Protein AF-M3JAY2-F1 (afdb_monomer_lite)

Secondary structure (DSSP, 8-state):
----GGGHHHHHHHHHHHHHHHHHHHHHHHHHHHHHHSSTTSHHHHHHHHHHHHHHHHHHHHHHHHHHHHHHHTTTPPPHHHHHHHHHHHHHHHHHHHHHHHHHHHHHHT--

Organism: NCBI:txid1073353

Structure (mmCIF, N/CA/C/O backbone):
data_AF-M3JAY2-F1
#
_entry.id   AF-M3JAY2-F1
#
loop_
_atom_site.group_PDB
_atom_site.id
_atom_site.type_symbol
_atom_site.label_atom_id
_atom_site.label_alt_id
_atom_site.label_comp_id
_atom_site.label_asym_id
_atom_site.label_entity_id
_atom_site.label_seq_id
_atom_site.pdbx_PDB_ins_code
_atom_site.Cartn_x
_atom_site.Cartn_y
_atom_site.Cartn_z
_atom_site.occupancy
_atom_site.B_iso_or_equiv
_atom_site.auth_seq_id
_atom_site.auth_comp_id
_atom_site.auth_asym_id
_atom_site.auth_atom_id
_atom_site.pdbx_PDB_model_num
ATOM 1 N N . MET A 1 1 ? 8.608 -5.145 -23.139 1.00 68.69 1 MET A N 1
ATOM 2 C CA . MET A 1 1 ? 8.463 -3.891 -22.366 1.00 68.69 1 MET A CA 1
ATOM 3 C C . MET A 1 1 ? 9.795 -3.165 -22.439 1.00 68.69 1 MET A C 1
ATOM 5 O O . MET A 1 1 ? 10.807 -3.827 -22.251 1.00 68.69 1 MET A O 1
ATOM 9 N N . LYS A 1 2 ? 9.816 -1.876 -22.795 1.00 82.31 2 LYS A N 1
ATOM 10 C CA . LYS A 1 2 ? 11.062 -1.106 -22.930 1.00 82.31 2 LYS A CA 1
ATOM 11 C C . LYS A 1 2 ? 11.444 -0.523 -21.567 1.00 82.31 2 LYS A C 1
ATOM 13 O O . LYS A 1 2 ? 10.605 0.113 -20.937 1.00 82.31 2 LYS A O 1
ATOM 18 N N . PHE A 1 3 ? 12.666 -0.783 -21.118 1.00 88.88 3 PHE A N 1
ATOM 19 C CA . PHE A 1 3 ? 13.223 -0.250 -19.875 1.00 88.88 3 PHE A CA 1
ATOM 20 C C . PHE A 1 3 ? 13.912 1.091 -20.149 1.00 88.88 3 PHE A C 1
ATOM 22 O O . PHE A 1 3 ? 14.567 1.238 -21.181 1.00 88.88 3 PHE A O 1
ATOM 29 N N . ASN A 1 4 ? 13.745 2.066 -19.256 1.00 91.06 4 ASN A N 1
ATOM 30 C CA . ASN A 1 4 ? 14.450 3.341 -19.333 1.00 91.06 4 ASN A CA 1
ATOM 31 C C . ASN A 1 4 ? 15.743 3.291 -18.504 1.00 91.06 4 ASN A C 1
ATOM 33 O O . ASN A 1 4 ? 15.715 3.463 -17.286 1.00 91.06 4 ASN A O 1
ATOM 37 N N . GLU A 1 5 ? 16.877 3.083 -19.171 1.00 88.38 5 GLU A N 1
ATOM 38 C CA . GLU A 1 5 ? 18.193 2.930 -18.530 1.00 88.38 5 GLU A CA 1
ATOM 39 C C . GLU A 1 5 ? 18.639 4.166 -17.734 1.00 88.38 5 GLU A C 1
ATOM 41 O O . GLU A 1 5 ? 19.320 4.029 -16.715 1.00 88.38 5 GLU A O 1
ATOM 46 N N . HIS A 1 6 ? 18.177 5.361 -18.121 1.00 92.38 6 HIS A N 1
ATOM 47 C CA . HIS A 1 6 ? 18.458 6.609 -17.403 1.00 92.38 6 HIS A CA 1
ATOM 48 C C . HIS A 1 6 ? 17.813 6.672 -16.011 1.00 92.38 6 HIS A C 1
ATOM 50 O O . HIS A 1 6 ? 18.156 7.542 -15.217 1.00 92.38 6 HIS A O 1
ATOM 56 N N . LEU A 1 7 ? 16.878 5.767 -15.708 1.00 92.25 7 LEU A N 1
ATOM 57 C CA . LEU A 1 7 ? 16.199 5.668 -14.416 1.00 92.25 7 LEU A CA 1
ATOM 58 C C . LEU A 1 7 ? 16.619 4.414 -13.631 1.00 92.25 7 LEU A C 1
ATOM 60 O O . LEU A 1 7 ? 15.905 3.993 -12.723 1.00 92.25 7 LEU A O 1
ATOM 64 N N . SER A 1 8 ? 17.757 3.802 -13.964 1.00 92.06 8 SER A N 1
ATOM 65 C CA . SER A 1 8 ? 18.245 2.581 -13.306 1.00 92.06 8 SER A CA 1
ATOM 66 C C . SER A 1 8 ? 18.490 2.755 -11.801 1.00 92.06 8 SER A C 1
ATOM 68 O O . SER A 1 8 ? 18.050 1.920 -11.013 1.00 92.06 8 SER A O 1
ATOM 70 N N . GLU A 1 9 ? 19.091 3.865 -11.370 1.00 93.88 9 GLU A N 1
ATOM 71 C CA . GLU A 1 9 ? 19.279 4.159 -9.939 1.00 93.88 9 GLU A CA 1
ATOM 72 C C . GLU A 1 9 ? 17.944 4.359 -9.208 1.00 93.88 9 GLU A C 1
ATOM 74 O O . GLU A 1 9 ? 17.736 3.833 -8.112 1.00 93.88 9 GLU A O 1
ATOM 79 N N . LEU A 1 10 ? 17.002 5.068 -9.844 1.00 92.75 10 LEU A N 1
ATOM 80 C CA . LEU A 1 10 ? 15.646 5.237 -9.321 1.00 92.75 10 LEU A CA 1
ATOM 81 C C . LEU A 1 10 ? 14.942 3.883 -9.191 1.00 92.75 10 LEU A C 1
ATOM 83 O O . LEU A 1 10 ? 14.257 3.654 -8.197 1.00 92.75 10 LEU A O 1
ATOM 87 N N . TYR A 1 11 ? 15.111 2.993 -10.171 1.00 94.75 11 TYR A N 1
ATOM 88 C CA . TYR A 1 11 ? 14.544 1.650 -10.144 1.00 94.75 11 TYR A CA 1
ATOM 89 C C . TYR A 1 11 ? 15.051 0.851 -8.947 1.00 94.75 11 TYR A C 1
ATOM 91 O O . TYR A 1 11 ? 14.234 0.332 -8.191 1.00 94.75 11 TYR A O 1
ATOM 99 N N . GLU A 1 12 ? 16.366 0.776 -8.740 1.00 95.56 12 GLU A N 1
ATOM 100 C CA . GLU A 1 12 ? 16.944 -0.005 -7.640 1.00 95.56 12 GLU A CA 1
ATOM 101 C C . GLU A 1 12 ? 16.528 0.545 -6.270 1.00 95.56 12 GLU A C 1
ATOM 103 O O . GLU A 1 12 ? 16.092 -0.213 -5.395 1.00 95.56 12 GLU A O 1
ATOM 108 N N . LEU A 1 13 ? 16.552 1.871 -6.101 1.00 95.44 13 LEU A N 1
ATOM 109 C CA . LEU A 1 13 ? 16.108 2.512 -4.867 1.00 95.44 13 LEU A CA 1
ATOM 110 C C . LEU A 1 13 ? 14.608 2.300 -4.623 1.00 95.44 13 LEU A C 1
ATOM 112 O O . LEU A 1 13 ? 14.214 1.814 -3.560 1.00 95.44 13 LEU A O 1
ATOM 116 N N . ALA A 1 14 ? 13.762 2.632 -5.603 1.00 94.94 14 ALA A N 1
ATOM 117 C CA . ALA A 1 14 ? 12.314 2.487 -5.483 1.00 94.94 14 ALA A CA 1
ATOM 118 C C . ALA A 1 14 ? 11.926 1.025 -5.257 1.00 94.94 14 ALA A C 1
ATOM 120 O O . ALA A 1 14 ? 11.031 0.757 -4.462 1.00 94.94 14 ALA A O 1
ATOM 121 N N . ARG A 1 15 ? 12.621 0.073 -5.889 1.00 95.81 15 ARG A N 1
ATOM 122 C CA . ARG A 1 15 ? 12.391 -1.367 -5.723 1.00 95.81 15 ARG A CA 1
ATOM 123 C C . ARG A 1 15 ? 12.716 -1.821 -4.311 1.00 95.81 15 ARG A C 1
ATOM 125 O O . ARG A 1 15 ? 11.895 -2.508 -3.706 1.00 95.81 15 ARG A O 1
ATOM 132 N N . SER A 1 16 ? 13.879 -1.438 -3.793 1.00 97.00 16 SER A N 1
ATOM 133 C CA . SER A 1 16 ? 14.295 -1.767 -2.428 1.00 97.00 16 SER A CA 1
ATOM 134 C C . SER A 1 16 ? 13.288 -1.235 -1.403 1.00 97.00 16 SER A C 1
ATOM 136 O O . SER A 1 16 ? 12.773 -1.993 -0.577 1.00 97.00 16 SER A O 1
ATOM 138 N N . ILE A 1 17 ? 12.899 0.039 -1.536 1.00 96.81 17 ILE A N 1
ATOM 139 C CA . ILE A 1 17 ? 11.897 0.667 -0.666 1.00 96.81 17 ILE A CA 1
ATOM 140 C C . ILE A 1 17 ? 10.532 -0.015 -0.821 1.00 96.81 17 ILE A C 1
ATOM 142 O O . ILE A 1 17 ? 9.889 -0.306 0.182 1.00 96.81 17 ILE A O 1
ATOM 146 N N . HIS A 1 18 ? 10.082 -0.303 -2.045 1.00 96.88 18 HIS A N 1
ATOM 147 C CA . HIS A 1 18 ? 8.776 -0.915 -2.303 1.00 96.88 18 HIS A CA 1
ATOM 148 C C . HIS A 1 18 ? 8.667 -2.318 -1.694 1.00 96.88 18 HIS A C 1
ATOM 150 O O . HIS A 1 18 ? 7.652 -2.653 -1.088 1.00 96.88 18 HIS A O 1
ATOM 156 N N . ILE A 1 19 ? 9.726 -3.128 -1.791 1.00 95.94 19 ILE A N 1
ATOM 157 C CA . ILE A 1 19 ? 9.785 -4.445 -1.143 1.00 95.94 19 ILE A CA 1
ATOM 158 C C . ILE A 1 19 ? 9.746 -4.289 0.383 1.00 95.94 19 ILE A C 1
ATOM 160 O O . ILE A 1 19 ? 8.973 -4.979 1.047 1.00 95.94 19 ILE A O 1
ATOM 164 N N . GLY A 1 20 ? 10.529 -3.361 0.943 1.00 96.12 20 GLY A N 1
ATOM 165 C CA . GLY A 1 20 ? 10.508 -3.072 2.378 1.00 96.12 20 G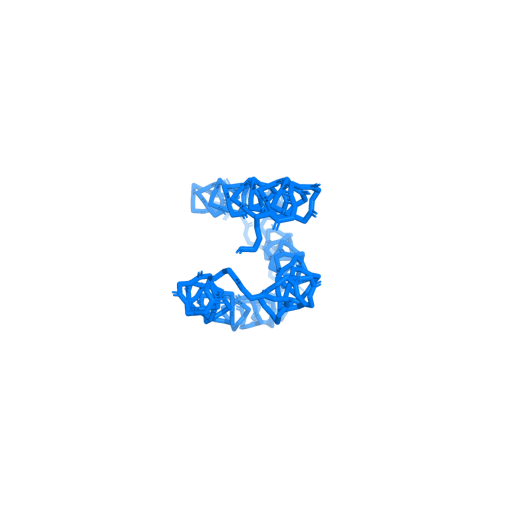LY A CA 1
ATOM 166 C C . GLY A 1 20 ? 9.123 -2.638 2.867 1.00 96.12 20 GLY A C 1
ATOM 167 O O . GLY A 1 20 ? 8.612 -3.169 3.852 1.00 96.12 20 GLY A O 1
ATOM 168 N N . LEU A 1 21 ? 8.470 -1.733 2.137 1.00 95.31 21 LEU A N 1
ATOM 169 C CA . LEU A 1 21 ? 7.106 -1.296 2.418 1.00 95.31 21 LEU A CA 1
ATOM 170 C C . LEU A 1 21 ? 6.098 -2.446 2.307 1.00 95.31 21 LEU A C 1
ATOM 172 O O . LEU A 1 21 ? 5.183 -2.502 3.123 1.00 95.31 21 LEU A O 1
ATOM 176 N N . ALA A 1 22 ? 6.269 -3.387 1.374 1.00 94.06 22 ALA A N 1
ATOM 177 C CA . ALA A 1 22 ? 5.393 -4.551 1.250 1.00 94.06 22 ALA A CA 1
ATOM 1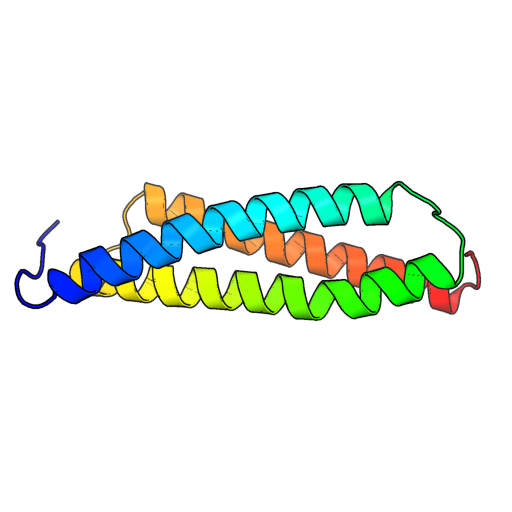78 C C . ALA A 1 22 ? 5.474 -5.459 2.489 1.00 94.06 22 ALA A C 1
ATOM 180 O O . ALA A 1 22 ? 4.440 -5.870 3.020 1.00 94.06 22 ALA A O 1
ATOM 181 N N . PHE A 1 23 ? 6.683 -5.721 2.998 1.00 94.75 23 PHE A N 1
ATOM 182 C CA . PHE A 1 23 ? 6.870 -6.469 4.246 1.00 94.75 23 PHE A CA 1
ATOM 183 C C . PHE A 1 23 ? 6.296 -5.728 5.454 1.00 94.75 23 PHE A C 1
ATOM 185 O O . PHE A 1 23 ? 5.620 -6.337 6.284 1.00 94.75 23 PHE A O 1
ATOM 192 N N . MET A 1 24 ? 6.503 -4.412 5.531 1.00 93.94 24 MET A N 1
ATOM 193 C CA . MET A 1 24 ? 5.899 -3.585 6.576 1.00 93.94 24 MET A CA 1
ATOM 194 C C . MET A 1 24 ? 4.372 -3.625 6.507 1.00 93.94 24 MET A C 1
ATOM 196 O O . MET A 1 24 ? 3.729 -3.764 7.543 1.00 93.94 24 MET A O 1
ATOM 200 N N . LEU A 1 25 ? 3.782 -3.570 5.307 1.00 92.50 25 LEU A N 1
ATOM 201 C CA . LEU A 1 25 ? 2.337 -3.665 5.112 1.00 92.50 25 LEU A CA 1
ATOM 202 C C . LEU A 1 25 ? 1.799 -5.012 5.601 1.00 92.50 25 LEU A C 1
ATOM 204 O O . LEU A 1 25 ? 0.784 -5.051 6.289 1.00 92.50 25 LEU A O 1
ATOM 208 N N . LEU A 1 26 ? 2.499 -6.107 5.291 1.00 92.00 26 LEU A N 1
ATOM 209 C CA . LEU A 1 26 ? 2.142 -7.447 5.755 1.00 92.00 26 LEU A CA 1
ATOM 210 C C . LEU A 1 26 ? 2.177 -7.539 7.288 1.00 92.00 26 LEU A C 1
ATOM 212 O O . LEU A 1 26 ? 1.236 -8.050 7.895 1.00 92.00 26 LEU A O 1
ATOM 216 N N . ALA A 1 27 ? 3.221 -6.996 7.919 1.00 92.56 27 ALA A N 1
ATOM 217 C CA . ALA A 1 27 ? 3.316 -6.921 9.374 1.00 92.56 27 ALA A CA 1
ATOM 218 C C . ALA A 1 27 ? 2.183 -6.073 9.974 1.00 92.56 27 ALA A C 1
ATOM 220 O O . ALA A 1 27 ? 1.613 -6.440 10.999 1.00 92.56 27 ALA A O 1
ATOM 221 N N . LEU A 1 28 ? 1.814 -4.973 9.314 1.00 90.75 28 LEU A N 1
ATOM 222 C CA . LEU A 1 28 ? 0.712 -4.110 9.723 1.00 90.75 28 LEU A CA 1
ATOM 223 C C . LEU A 1 28 ? -0.627 -4.853 9.633 1.00 90.75 28 LEU A C 1
ATOM 225 O O . LEU A 1 28 ? -1.396 -4.816 10.585 1.00 90.75 28 LEU A O 1
ATOM 229 N N . VAL A 1 29 ? -0.880 -5.592 8.550 1.00 88.94 29 VAL A N 1
ATOM 230 C CA . VAL A 1 29 ? -2.074 -6.443 8.402 1.00 88.94 29 VAL A CA 1
ATOM 231 C C . VAL A 1 29 ? -2.134 -7.510 9.502 1.00 88.94 29 VAL A C 1
ATOM 233 O O . VAL A 1 29 ? -3.190 -7.714 10.098 1.00 88.94 29 VAL A O 1
ATOM 236 N N . ALA A 1 30 ? -1.010 -8.146 9.839 1.00 89.69 30 ALA A N 1
ATOM 237 C CA . ALA A 1 30 ? -0.950 -9.110 10.939 1.00 89.69 30 ALA A CA 1
ATOM 238 C C . ALA A 1 30 ? -1.203 -8.449 12.308 1.00 89.69 30 ALA A C 1
ATOM 240 O O . ALA A 1 30 ? -1.999 -8.946 13.104 1.00 89.69 30 ALA A O 1
ATOM 241 N N . ALA A 1 31 ? -0.578 -7.297 12.570 1.00 87.31 31 ALA A N 1
ATOM 242 C CA . ALA A 1 31 ? -0.807 -6.518 13.784 1.00 87.31 31 ALA A CA 1
ATOM 243 C C . ALA A 1 31 ? -2.278 -6.102 13.903 1.00 87.31 31 ALA A C 1
ATOM 245 O O . ALA A 1 31 ? -2.865 -6.210 14.977 1.00 87.31 31 ALA A O 1
ATOM 246 N N . HIS A 1 32 ? -2.891 -5.693 12.794 1.00 83.94 32 HIS A N 1
ATOM 247 C CA . HIS A 1 32 ? -4.304 -5.349 12.718 1.00 83.94 32 HIS A CA 1
ATOM 248 C C . HIS A 1 32 ? -5.208 -6.525 13.066 1.00 83.94 32 HIS A C 1
ATOM 250 O O . HIS A 1 32 ? -6.105 -6.393 13.895 1.00 83.94 32 HIS A O 1
ATOM 256 N N . PHE A 1 33 ? -4.930 -7.697 12.493 1.00 83.50 33 PHE A N 1
ATOM 257 C CA . PHE A 1 33 ? -5.659 -8.923 12.797 1.00 83.50 33 PHE A CA 1
ATOM 258 C C . PHE A 1 33 ? -5.594 -9.258 14.294 1.00 83.50 33 PHE A C 1
ATOM 260 O O . PHE A 1 33 ? -6.616 -9.563 14.909 1.00 83.50 33 PHE A O 1
ATOM 267 N N . CYS A 1 34 ? -4.422 -9.130 14.921 1.00 82.62 34 CYS A N 1
ATOM 268 C CA . CYS A 1 34 ? -4.290 -9.281 16.371 1.00 82.62 34 CYS A CA 1
ATOM 269 C C . CYS A 1 34 ? -5.113 -8.224 17.127 1.00 82.62 34 CYS A C 1
ATOM 271 O O . CYS A 1 34 ? -5.874 -8.556 18.033 1.00 82.62 34 CYS A O 1
ATOM 273 N N . LEU A 1 35 ? -5.016 -6.950 16.744 1.00 78.25 35 LEU A N 1
ATOM 274 C CA . LEU A 1 35 ? -5.746 -5.859 17.396 1.00 78.25 35 LEU A CA 1
ATOM 275 C C . LEU A 1 35 ? -7.269 -6.016 17.306 1.00 78.25 35 LEU A C 1
ATOM 277 O O . LEU A 1 35 ? -7.968 -5.624 18.243 1.00 78.25 35 LEU A O 1
ATOM 281 N N . ILE A 1 36 ? -7.776 -6.577 16.206 1.00 73.88 36 ILE A N 1
ATOM 282 C CA . ILE A 1 36 ? -9.204 -6.823 16.009 1.00 73.88 36 ILE A CA 1
ATOM 283 C C . ILE A 1 36 ? -9.693 -8.008 16.843 1.00 73.88 36 ILE A C 1
ATOM 285 O O . ILE A 1 36 ? -10.807 -7.950 17.349 1.00 73.88 36 ILE A O 1
ATOM 289 N N . ASN A 1 37 ? -8.890 -9.061 17.003 1.00 76.62 37 ASN A N 1
ATOM 290 C CA . ASN A 1 37 ? -9.320 -10.281 17.692 1.00 76.62 37 ASN A CA 1
ATOM 291 C C . ASN A 1 37 ? -9.086 -10.248 19.213 1.00 76.62 37 ASN A C 1
ATOM 293 O O . ASN A 1 37 ? -9.760 -10.964 19.952 1.00 76.62 37 ASN A O 1
ATOM 297 N N . PHE A 1 38 ? -8.169 -9.412 19.711 1.00 74.56 38 PHE A N 1
ATOM 298 C CA . PHE A 1 38 ? -7.866 -9.313 21.142 1.00 74.56 38 PHE A CA 1
ATOM 299 C C . PHE A 1 38 ? -8.562 -8.123 21.820 1.00 74.56 38 PHE A C 1
ATOM 301 O O . PHE A 1 38 ? -8.308 -6.952 21.527 1.00 74.56 38 PHE A O 1
ATOM 308 N N . GLY A 1 39 ? -9.397 -8.420 22.820 1.00 65.81 39 GLY A N 1
ATOM 309 C CA . GLY A 1 39 ? -10.078 -7.399 23.622 1.00 65.81 39 GLY A CA 1
ATOM 310 C C . GLY A 1 39 ? -11.142 -6.631 22.840 1.00 65.81 39 GLY A C 1
ATOM 311 O O . GLY A 1 39 ? -11.288 -5.420 23.039 1.00 65.81 39 GLY A O 1
ATOM 312 N N . VAL A 1 40 ? -11.844 -7.338 21.946 1.00 64.69 40 VAL A N 1
ATOM 313 C CA . VAL A 1 40 ? -13.129 -6.919 21.366 1.00 64.69 40 VAL A CA 1
ATOM 314 C C . VAL A 1 40 ? -14.031 -6.485 22.522 1.00 64.69 40 VAL A C 1
ATOM 316 O O . VAL A 1 40 ? -13.943 -7.056 23.609 1.00 64.69 40 VAL A O 1
ATOM 319 N N . ASN A 1 41 ? -14.848 -5.457 22.319 1.00 66.62 41 ASN A N 1
ATOM 320 C CA . ASN A 1 41 ? -15.812 -4.969 23.307 1.00 66.62 41 ASN A CA 1
ATOM 321 C C . ASN A 1 41 ? -15.262 -4.085 24.447 1.00 66.62 41 ASN A C 1
ATOM 323 O O . ASN A 1 41 ? -15.910 -3.860 25.465 1.00 66.62 41 ASN A O 1
ATOM 327 N N . SER A 1 42 ? -14.067 -3.508 24.278 1.00 68.69 42 SER A N 1
ATOM 328 C CA . SER A 1 42 ? -13.497 -2.537 25.226 1.00 68.69 42 SER A CA 1
ATOM 329 C C . SER A 1 42 ? -13.430 -1.118 24.639 1.00 68.69 42 SER A C 1
ATOM 331 O O . SER A 1 42 ? -13.118 -0.953 23.460 1.00 68.69 42 SER A O 1
ATOM 333 N N . PRO A 1 43 ? -13.567 -0.044 25.437 1.00 70.94 43 PRO A N 1
ATOM 334 C CA . PRO A 1 43 ? -13.233 1.313 24.991 1.00 70.94 43 PRO A CA 1
ATOM 335 C C . PRO A 1 43 ? -11.799 1.433 24.440 1.00 70.94 43 PRO A C 1
ATOM 337 O O . PRO A 1 43 ? -11.530 2.226 23.532 1.00 70.94 43 PRO A O 1
ATOM 340 N N . ALA A 1 44 ? -10.874 0.604 24.943 1.00 75.31 44 ALA A N 1
ATOM 341 C CA . ALA A 1 44 ? -9.498 0.532 24.462 1.00 75.31 44 ALA A CA 1
ATOM 342 C C . ALA A 1 44 ? -9.407 0.008 23.018 1.00 75.31 44 ALA A C 1
ATOM 344 O O . ALA A 1 44 ? -8.556 0.466 22.257 1.00 75.31 44 ALA A O 1
ATOM 345 N N . TYR A 1 45 ? -10.311 -0.888 22.609 1.00 74.62 45 TYR A N 1
ATOM 346 C CA . TYR A 1 45 ? -10.407 -1.398 21.240 1.00 74.62 45 TYR A CA 1
ATOM 347 C C . TYR A 1 45 ? -10.652 -0.267 20.239 1.00 74.62 45 TYR A C 1
ATOM 349 O O . TYR A 1 45 ? -9.893 -0.093 19.284 1.00 74.62 45 TYR A O 1
ATOM 357 N N . ALA A 1 46 ? -11.646 0.581 20.514 1.00 75.38 46 ALA A N 1
ATOM 358 C CA . ALA A 1 46 ? -11.990 1.692 19.634 1.00 75.38 46 ALA A CA 1
ATOM 359 C C . ALA A 1 46 ? -10.852 2.718 19.498 1.00 75.38 46 ALA A C 1
ATOM 361 O O . ALA A 1 46 ? -10.652 3.284 18.421 1.00 75.38 46 ALA A O 1
ATOM 362 N N . LYS A 1 47 ? -10.086 2.953 20.573 1.00 80.44 47 LYS A N 1
ATOM 363 C CA . LYS A 1 47 ? -8.915 3.843 20.551 1.00 80.44 47 LYS A CA 1
ATOM 364 C C . LYS A 1 47 ? -7.780 3.263 19.701 1.00 80.44 47 LYS A C 1
ATOM 366 O O . LYS A 1 47 ? -7.193 4.000 18.913 1.00 80.44 47 LYS A O 1
ATOM 371 N N . ARG A 1 48 ? -7.513 1.956 19.818 1.00 80.44 48 ARG A N 1
ATOM 372 C CA . ARG A 1 48 ? -6.482 1.251 19.036 1.00 80.44 48 ARG A CA 1
ATOM 373 C C . ARG A 1 48 ? -6.774 1.306 17.540 1.00 80.44 48 ARG A C 1
ATOM 375 O O . ARG A 1 48 ? -5.904 1.729 16.789 1.00 80.44 48 ARG A O 1
ATOM 382 N N . ILE A 1 49 ? -8.003 0.998 17.113 1.00 78.50 49 ILE A N 1
ATOM 383 C CA . ILE A 1 49 ? -8.356 1.051 15.684 1.00 78.50 49 ILE A CA 1
ATOM 384 C C . ILE A 1 49 ? -8.276 2.480 15.136 1.00 78.50 49 ILE A C 1
ATOM 386 O O . ILE A 1 49 ? -7.726 2.682 14.058 1.00 78.50 49 ILE A O 1
ATOM 390 N N . LYS A 1 50 ? -8.744 3.495 15.879 1.00 80.94 50 LYS A N 1
ATOM 391 C CA . LYS A 1 50 ? -8.633 4.904 15.448 1.00 80.94 50 LYS A CA 1
ATOM 392 C C . LYS A 1 50 ? -7.190 5.367 15.249 1.00 80.94 50 LYS A C 1
ATOM 394 O O . LYS A 1 50 ? -6.955 6.187 14.370 1.00 80.94 50 LYS A O 1
ATOM 399 N N . LEU A 1 51 ? -6.257 4.879 16.067 1.00 81.00 51 LEU A N 1
ATOM 400 C CA . LEU A 1 51 ? -4.837 5.211 15.949 1.00 81.00 51 LEU A CA 1
ATOM 401 C C . LEU A 1 51 ? -4.147 4.411 14.836 1.00 81.00 51 LEU A C 1
ATOM 403 O O . LEU A 1 51 ? -3.277 4.939 14.155 1.00 81.00 51 LEU A O 1
ATOM 407 N N . PHE A 1 52 ? -4.541 3.153 14.646 1.00 84.44 52 PHE A N 1
ATOM 408 C CA . PHE A 1 52 ? -3.940 2.254 13.665 1.00 84.44 52 PHE A CA 1
ATOM 409 C C . PHE A 1 52 ? -4.311 2.619 12.220 1.00 84.44 52 PHE A C 1
ATOM 411 O O . PHE A 1 52 ? -3.471 2.564 11.322 1.00 84.44 52 PHE A O 1
ATOM 418 N N . LEU A 1 53 ? -5.561 3.030 11.993 1.00 83.00 53 LEU A N 1
ATOM 419 C CA . LEU A 1 53 ? -6.098 3.250 10.651 1.00 83.00 53 LEU A CA 1
ATOM 420 C C . LEU A 1 53 ? -5.340 4.314 9.825 1.00 83.00 53 LEU A C 1
ATOM 422 O O . LEU A 1 53 ? -5.043 4.042 8.662 1.00 83.00 53 LEU A O 1
ATOM 426 N N . PRO A 1 54 ? -4.990 5.498 10.374 1.00 87.06 54 PRO A N 1
ATOM 427 C CA . PRO A 1 54 ? -4.193 6.491 9.654 1.00 87.06 54 PRO A CA 1
ATOM 428 C C . PRO A 1 54 ? -2.825 5.950 9.235 1.00 87.06 54 PRO A C 1
ATOM 430 O O . PRO A 1 54 ? -2.415 6.148 8.094 1.00 87.06 54 PRO A O 1
ATOM 433 N N . THR A 1 55 ? -2.147 5.222 10.128 1.00 88.56 55 THR A N 1
ATOM 434 C CA . THR A 1 55 ? -0.855 4.593 9.833 1.00 88.56 55 THR A CA 1
ATOM 435 C C . THR A 1 55 ? -1.001 3.578 8.705 1.00 88.56 55 THR A C 1
ATOM 437 O O . THR A 1 55 ? -0.251 3.629 7.736 1.00 88.56 55 THR A O 1
ATOM 440 N N . TYR A 1 56 ? -2.014 2.715 8.768 1.00 89.25 56 TYR A N 1
ATOM 441 C CA . TYR A 1 56 ? -2.303 1.739 7.719 1.00 89.25 56 TYR A CA 1
ATOM 442 C C . TYR A 1 56 ? -2.498 2.379 6.339 1.00 89.25 56 TYR A C 1
ATOM 444 O O . TYR A 1 56 ? -1.847 1.978 5.371 1.00 89.25 56 TYR A O 1
ATOM 452 N N . TYR A 1 57 ? -3.320 3.428 6.246 1.00 90.19 57 TYR A N 1
ATOM 453 C CA . TYR A 1 57 ? -3.528 4.129 4.979 1.00 90.19 57 TYR A CA 1
ATOM 454 C C . TYR A 1 57 ? -2.297 4.911 4.506 1.00 90.19 57 TYR A C 1
ATOM 456 O O . TYR A 1 57 ? -2.068 4.991 3.300 1.00 90.19 57 TYR A O 1
ATOM 464 N N . ALA A 1 58 ? -1.472 5.436 5.416 1.00 92.50 58 ALA A N 1
ATOM 465 C CA . ALA A 1 58 ? -0.212 6.084 5.054 1.00 92.50 58 ALA A CA 1
ATOM 466 C C . ALA A 1 58 ? 0.766 5.096 4.394 1.00 92.50 58 ALA A C 1
ATOM 468 O O . ALA A 1 58 ? 1.351 5.409 3.357 1.00 92.50 58 ALA A O 1
ATOM 469 N N . PHE A 1 59 ? 0.889 3.877 4.929 1.00 93.44 59 PHE A N 1
ATOM 470 C CA . PHE A 1 59 ? 1.718 2.833 4.317 1.00 93.44 59 PHE A CA 1
ATOM 471 C C . PHE A 1 59 ? 1.144 2.333 2.980 1.00 93.44 59 PHE A C 1
ATOM 473 O O . PHE A 1 59 ? 1.905 2.135 2.033 1.00 93.44 59 PHE A O 1
ATOM 480 N N . LEU A 1 60 ? -0.182 2.204 2.849 1.00 93.81 60 LEU A N 1
ATOM 481 C CA . LEU A 1 60 ? -0.838 1.919 1.561 1.00 93.81 60 LEU A CA 1
ATOM 482 C C . LEU A 1 60 ? -0.554 3.005 0.510 1.00 93.81 60 LEU A C 1
ATOM 484 O O . LEU A 1 60 ? -0.331 2.682 -0.658 1.00 93.81 60 LEU A O 1
ATOM 488 N N . ALA A 1 61 ? -0.552 4.280 0.907 1.00 95.19 61 ALA A N 1
ATOM 489 C CA . ALA A 1 61 ? -0.220 5.393 0.022 1.00 95.19 61 ALA A CA 1
ATOM 490 C C . ALA A 1 61 ? 1.261 5.368 -0.391 1.00 95.19 61 ALA A C 1
ATOM 492 O O . ALA A 1 61 ? 1.566 5.514 -1.574 1.00 95.19 61 ALA A O 1
ATOM 493 N N . ALA A 1 62 ? 2.175 5.109 0.550 1.00 95.75 62 ALA A N 1
ATOM 494 C CA . ALA A 1 62 ? 3.602 4.960 0.262 1.00 95.75 62 ALA A CA 1
ATOM 495 C C . ALA A 1 62 ? 3.882 3.779 -0.688 1.00 95.75 62 ALA A C 1
ATOM 497 O O . ALA A 1 62 ? 4.692 3.900 -1.610 1.00 95.75 62 ALA A O 1
ATOM 498 N N . MET A 1 63 ? 3.171 2.659 -0.515 1.00 95.00 63 MET A N 1
ATOM 499 C CA . MET A 1 63 ? 3.211 1.521 -1.439 1.00 95.00 63 MET A CA 1
ATOM 500 C C . MET A 1 63 ? 2.760 1.913 -2.845 1.00 95.00 63 MET A C 1
ATOM 502 O O . MET A 1 63 ? 3.438 1.589 -3.818 1.00 95.00 63 MET A O 1
ATOM 506 N N . MET A 1 64 ? 1.652 2.647 -2.967 1.00 95.00 64 MET A N 1
ATOM 507 C CA . MET A 1 64 ? 1.170 3.104 -4.271 1.00 95.00 64 MET A CA 1
ATOM 508 C C . MET A 1 64 ? 2.172 4.051 -4.940 1.00 95.00 64 MET A C 1
ATOM 510 O O . MET A 1 64 ? 2.497 3.877 -6.112 1.00 95.00 64 MET A O 1
ATOM 514 N N . LEU A 1 65 ? 2.715 5.011 -4.186 1.00 96.00 65 LEU A N 1
ATOM 515 C CA . LEU A 1 65 ? 3.713 5.958 -4.681 1.00 96.00 65 LEU A CA 1
ATOM 516 C C . LEU A 1 65 ? 4.953 5.240 -5.223 1.00 96.00 65 LEU A C 1
ATOM 518 O O . LEU A 1 65 ? 5.379 5.491 -6.347 1.00 96.00 65 LEU A O 1
ATOM 522 N N . THR A 1 66 ? 5.519 4.321 -4.446 1.00 96.00 66 THR A N 1
ATOM 523 C CA . THR A 1 66 ? 6.714 3.569 -4.856 1.00 96.00 66 THR A CA 1
ATOM 524 C C . THR A 1 66 ? 6.432 2.612 -6.017 1.00 96.00 66 THR A C 1
ATOM 526 O O . THR A 1 66 ? 7.276 2.458 -6.897 1.00 96.00 66 THR A O 1
ATOM 529 N N . GLY A 1 67 ? 5.222 2.051 -6.103 1.00 94.88 67 GLY A N 1
ATOM 530 C CA . GLY A 1 67 ? 4.774 1.278 -7.264 1.00 94.88 67 GLY A CA 1
ATOM 531 C C . GLY A 1 67 ? 4.667 2.125 -8.538 1.00 94.88 67 GLY A C 1
ATOM 532 O O . GLY A 1 67 ? 5.094 1.687 -9.605 1.00 94.88 67 GLY A O 1
ATOM 533 N N . LEU A 1 68 ? 4.169 3.361 -8.430 1.00 95.12 68 LEU A N 1
ATOM 534 C CA . LEU A 1 68 ? 4.123 4.316 -9.543 1.00 95.12 68 LEU A CA 1
ATOM 535 C C . LEU A 1 68 ? 5.525 4.749 -9.988 1.00 95.12 68 LEU A C 1
ATOM 537 O O . LEU A 1 68 ? 5.779 4.828 -11.190 1.00 95.12 68 LEU A O 1
ATOM 541 N N . LEU A 1 69 ? 6.453 4.966 -9.048 1.00 95.06 69 LEU A N 1
ATOM 542 C CA . LEU A 1 69 ? 7.858 5.235 -9.372 1.00 95.06 69 LEU A CA 1
ATOM 543 C C . LEU A 1 69 ? 8.480 4.068 -10.147 1.00 95.06 69 LEU A C 1
ATOM 545 O O . LEU A 1 69 ? 9.107 4.295 -11.178 1.00 95.06 69 LEU A O 1
ATOM 549 N N . LEU A 1 70 ? 8.236 2.823 -9.728 1.00 94.94 70 LEU A N 1
ATOM 550 C CA . LEU A 1 70 ? 8.687 1.640 -10.468 1.00 94.94 70 LEU A CA 1
ATOM 551 C C . LEU A 1 70 ? 8.059 1.551 -11.860 1.00 94.94 70 LEU A C 1
ATOM 553 O O . LEU A 1 70 ? 8.751 1.258 -12.832 1.00 94.94 70 LEU A O 1
ATOM 557 N N . MET A 1 71 ? 6.763 1.842 -11.979 1.00 93.69 71 MET A N 1
ATOM 558 C CA . MET A 1 71 ? 6.082 1.876 -13.272 1.00 93.69 71 MET A CA 1
ATOM 559 C C . MET A 1 71 ? 6.647 2.952 -14.206 1.00 93.69 71 MET A C 1
ATOM 561 O O . MET A 1 71 ? 6.699 2.714 -15.412 1.00 93.69 71 MET A O 1
ATOM 565 N N . SER A 1 72 ? 7.114 4.092 -13.688 1.00 93.88 72 SER A N 1
ATOM 566 C CA . SER A 1 72 ? 7.697 5.163 -14.511 1.00 93.88 72 SER A CA 1
ATOM 567 C C . SER A 1 72 ? 8.918 4.699 -15.316 1.00 93.88 72 SER A C 1
ATOM 569 O O . SER A 1 72 ? 9.067 5.069 -16.481 1.00 93.88 72 SER A O 1
ATOM 571 N N . VAL A 1 73 ? 9.726 3.797 -14.747 1.00 93.56 73 VAL A N 1
ATOM 572 C CA . VAL A 1 73 ? 10.912 3.213 -15.399 1.00 93.56 73 VAL A CA 1
ATOM 573 C C . VAL A 1 73 ? 10.532 2.356 -16.608 1.00 93.56 73 VAL A C 1
ATOM 575 O O . VAL A 1 73 ? 11.308 2.200 -17.551 1.00 93.56 73 VAL A O 1
ATOM 578 N N . PHE A 1 74 ? 9.300 1.854 -16.616 1.00 92.88 74 PHE A N 1
ATOM 579 C CA . PHE A 1 74 ? 8.723 1.114 -17.726 1.00 92.88 74 PHE A CA 1
ATOM 580 C C . PHE A 1 74 ? 7.648 1.906 -18.485 1.00 92.88 74 PHE A C 1
ATOM 582 O O . PHE A 1 74 ? 6.718 1.314 -19.041 1.00 92.88 74 PHE A O 1
ATOM 589 N N . TYR A 1 75 ? 7.755 3.239 -18.506 1.00 92.31 75 TYR A N 1
ATOM 590 C CA . TYR A 1 75 ? 6.848 4.140 -19.232 1.00 92.31 75 TYR A CA 1
ATOM 591 C C . TYR A 1 75 ? 5.371 3.961 -18.855 1.00 92.31 75 TYR A C 1
ATOM 593 O O . TYR A 1 75 ? 4.485 4.093 -19.696 1.00 92.31 75 TYR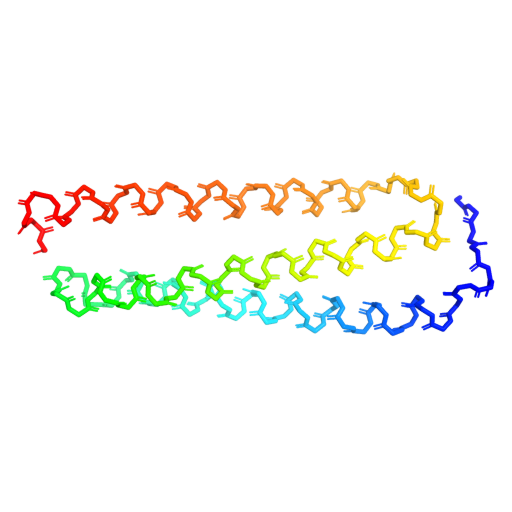 A O 1
ATOM 601 N N . PHE A 1 76 ? 5.107 3.621 -17.592 1.00 91.31 76 PHE A N 1
ATOM 602 C CA . PHE A 1 76 ? 3.772 3.345 -17.060 1.00 91.31 76 PHE A CA 1
ATOM 603 C C . PHE A 1 76 ? 3.012 2.226 -17.774 1.00 91.31 76 PHE A C 1
ATOM 605 O O . PHE A 1 76 ? 1.799 2.110 -17.614 1.00 91.31 76 PHE A O 1
ATOM 612 N N . TYR A 1 77 ? 3.700 1.359 -18.515 1.00 91.00 77 TYR A N 1
ATOM 613 C CA . TYR A 1 77 ? 3.055 0.198 -19.103 1.00 91.00 77 TYR A CA 1
ATOM 614 C C . TYR A 1 77 ? 2.699 -0.790 -17.974 1.00 91.00 77 TYR A C 1
ATOM 616 O O . TYR A 1 77 ? 3.589 -1.236 -17.248 1.00 91.00 77 TYR A O 1
ATOM 624 N N . PRO A 1 78 ? 1.422 -1.128 -17.741 1.00 87.00 78 PRO A N 1
ATOM 625 C CA . PRO A 1 78 ? 1.066 -2.022 -16.649 1.00 87.00 78 PRO A CA 1
ATOM 626 C C . PRO A 1 78 ? 1.396 -3.469 -17.028 1.00 87.00 78 PRO A C 1
ATOM 628 O O . PRO A 1 78 ? 0.930 -3.993 -18.037 1.00 87.00 78 PRO A O 1
ATOM 631 N N . SER A 1 79 ? 2.198 -4.143 -16.203 1.00 91.06 79 SER A N 1
ATOM 632 C CA . SER A 1 79 ? 2.366 -5.597 -16.303 1.00 91.06 79 SER A CA 1
ATOM 633 C C . SER A 1 79 ? 1.206 -6.321 -15.615 1.00 91.06 79 SER A C 1
ATOM 635 O O . SER A 1 79 ? 0.577 -5.772 -14.711 1.00 91.06 79 SER A O 1
ATOM 637 N N . PHE A 1 80 ? 0.960 -7.587 -15.965 1.00 91.38 80 PHE A N 1
ATOM 638 C CA . PHE A 1 80 ? -0.047 -8.402 -15.271 1.00 91.38 80 PHE A CA 1
ATOM 639 C C . PHE A 1 80 ? 0.182 -8.444 -13.749 1.00 91.38 80 PHE A C 1
ATOM 641 O O . PHE A 1 80 ? -0.758 -8.310 -12.973 1.00 91.38 80 PHE A O 1
ATOM 648 N N . LYS A 1 81 ? 1.445 -8.529 -13.307 1.00 91.12 81 LYS A N 1
ATOM 649 C CA . LYS A 1 81 ? 1.807 -8.474 -11.881 1.00 91.12 81 LYS A CA 1
ATOM 650 C C . LYS A 1 81 ? 1.417 -7.140 -11.236 1.00 91.12 81 LYS A C 1
ATOM 652 O O . LYS A 1 81 ? 0.885 -7.138 -10.131 1.00 91.12 81 LYS A O 1
ATOM 657 N N . ALA A 1 82 ? 1.644 -6.022 -11.930 1.00 91.81 82 ALA A N 1
ATOM 658 C CA . ALA A 1 82 ? 1.239 -4.701 -11.452 1.00 91.81 82 ALA A CA 1
ATOM 659 C C . ALA A 1 82 ? -0.290 -4.583 -11.347 1.00 91.81 82 ALA A C 1
ATOM 661 O O . ALA A 1 82 ? -0.789 -4.058 -10.358 1.00 91.81 82 ALA A O 1
ATOM 662 N N . LEU A 1 83 ? -1.038 -5.136 -12.308 1.00 94.94 83 LEU A N 1
ATOM 663 C CA . LEU A 1 83 ? -2.504 -5.171 -12.252 1.00 94.94 83 LEU A CA 1
ATOM 664 C C . LEU A 1 83 ? -3.013 -5.974 -11.049 1.00 94.94 83 LEU A C 1
ATOM 666 O O . LEU A 1 83 ? -3.887 -5.500 -10.326 1.00 94.94 83 LEU A O 1
ATOM 670 N N . VAL A 1 84 ? -2.434 -7.151 -10.791 1.00 95.19 84 VAL A N 1
ATOM 671 C CA . VAL A 1 84 ? -2.756 -7.958 -9.601 1.00 95.19 84 VAL A CA 1
ATOM 672 C C . VAL A 1 84 ? -2.459 -7.176 -8.320 1.00 95.19 84 VAL A C 1
ATOM 674 O O . VAL A 1 84 ? -3.289 -7.144 -7.416 1.00 95.19 84 VAL A O 1
ATOM 677 N N . MET A 1 85 ? -1.315 -6.493 -8.248 1.00 93.81 85 MET A N 1
ATOM 678 C CA . MET A 1 85 ? -0.952 -5.672 -7.092 1.00 93.81 85 MET A CA 1
ATOM 679 C C . MET A 1 85 ? -1.941 -4.520 -6.863 1.00 93.81 85 MET A C 1
ATOM 681 O O . MET A 1 85 ? -2.355 -4.299 -5.728 1.00 93.81 85 MET A O 1
ATOM 685 N N . ILE A 1 86 ? -2.370 -3.826 -7.924 1.00 94.12 86 ILE A N 1
ATOM 686 C CA . ILE A 1 86 ? -3.388 -2.765 -7.851 1.00 94.12 86 ILE A CA 1
ATOM 687 C C . ILE A 1 86 ? -4.730 -3.330 -7.368 1.00 94.12 86 ILE A C 1
ATOM 689 O O . ILE A 1 86 ? -5.384 -2.717 -6.526 1.00 94.12 86 ILE A O 1
ATOM 693 N N . ALA A 1 87 ? -5.131 -4.509 -7.849 1.00 95.75 87 ALA A N 1
ATOM 694 C CA . ALA A 1 87 ? -6.357 -5.168 -7.404 1.00 95.75 87 ALA A CA 1
ATOM 695 C C . ALA A 1 87 ? -6.304 -5.535 -5.909 1.00 95.75 87 ALA A C 1
ATOM 697 O O . ALA A 1 87 ? -7.247 -5.251 -5.171 1.00 95.75 87 ALA A O 1
ATOM 698 N N . VAL A 1 88 ? -5.185 -6.102 -5.440 1.00 93.69 88 VAL A N 1
ATOM 699 C CA . VAL A 1 88 ? -4.961 -6.399 -4.013 1.00 93.69 88 VAL A CA 1
ATOM 700 C C . VAL A 1 88 ? -4.967 -5.115 -3.183 1.00 93.69 88 VAL A C 1
ATOM 702 O O . VAL A 1 88 ? -5.615 -5.060 -2.142 1.00 93.69 88 VAL A O 1
ATOM 705 N N . TRP A 1 89 ? -4.305 -4.061 -3.652 1.00 94.12 89 TRP A N 1
ATOM 706 C CA . TRP A 1 89 ? -4.289 -2.755 -2.994 1.00 94.12 89 TRP A CA 1
ATOM 707 C C . TRP A 1 89 ? -5.699 -2.153 -2.864 1.00 94.12 89 TRP A C 1
ATOM 709 O O . TRP A 1 89 ? -6.078 -1.697 -1.784 1.00 94.12 89 TRP A O 1
ATOM 719 N N . ALA A 1 90 ? -6.518 -2.224 -3.918 1.00 94.00 90 ALA A N 1
ATOM 720 C CA . ALA A 1 90 ? -7.910 -1.774 -3.882 1.00 94.00 90 ALA A CA 1
ATOM 721 C C . ALA A 1 90 ? -8.756 -2.595 -2.893 1.00 94.00 90 ALA A C 1
ATOM 723 O O . ALA A 1 90 ? -9.560 -2.033 -2.145 1.00 94.00 90 ALA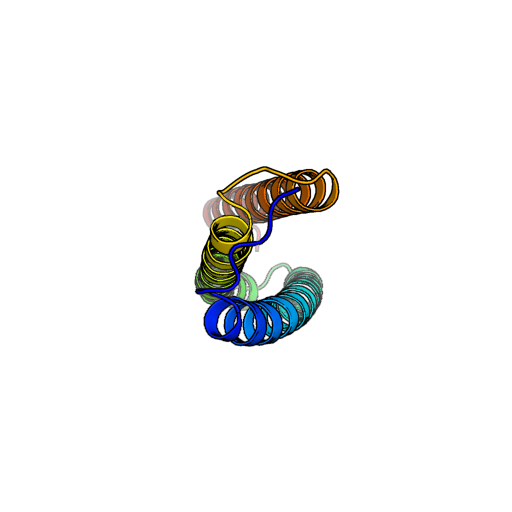 A O 1
ATOM 724 N N . LEU A 1 91 ? -8.538 -3.913 -2.837 1.00 93.25 91 LEU A N 1
ATOM 725 C CA . LEU A 1 91 ? -9.184 -4.800 -1.870 1.00 93.25 91 LEU A CA 1
ATOM 726 C C . LEU A 1 91 ? -8.807 -4.429 -0.429 1.00 93.25 91 LEU A C 1
ATOM 728 O O . LEU A 1 91 ? -9.686 -4.321 0.422 1.00 93.25 91 LEU A O 1
ATOM 732 N N . LEU A 1 92 ? -7.528 -4.157 -0.163 1.00 91.25 92 LEU A N 1
ATOM 733 C CA . LEU A 1 92 ? -7.025 -3.744 1.151 1.00 91.25 92 LEU A CA 1
ATOM 734 C C . LEU A 1 92 ? -7.611 -2.405 1.627 1.00 91.25 92 LEU A C 1
ATOM 736 O O . LEU A 1 92 ? -7.894 -2.249 2.819 1.00 91.25 92 LEU A O 1
ATOM 740 N N . ILE A 1 93 ? -7.849 -1.459 0.714 1.00 89.81 93 ILE A N 1
ATOM 741 C CA . ILE A 1 93 ? -8.586 -0.221 1.016 1.00 89.81 93 ILE A CA 1
ATOM 742 C C . ILE A 1 93 ? -10.049 -0.528 1.333 1.00 89.81 93 ILE A C 1
ATOM 744 O O . ILE A 1 93 ? -10.592 -0.013 2.312 1.00 89.81 93 ILE A O 1
ATOM 748 N N . GLY A 1 94 ? -10.690 -1.374 0.523 1.00 88.38 94 GLY A N 1
ATOM 749 C CA . GLY A 1 94 ? -12.076 -1.787 0.728 1.00 88.38 94 GLY A CA 1
ATOM 750 C C . GLY A 1 94 ? -12.297 -2.423 2.101 1.00 88.38 94 GLY A C 1
ATOM 751 O O . GLY A 1 94 ? -13.230 -2.038 2.806 1.00 88.38 94 GLY A O 1
ATOM 752 N N . LEU A 1 95 ? -11.408 -3.333 2.510 1.00 85.19 95 LEU A N 1
ATOM 753 C CA . LEU A 1 95 ? -11.438 -3.968 3.830 1.00 85.19 95 LEU A CA 1
ATOM 754 C C . LEU A 1 95 ? -11.273 -2.945 4.963 1.00 85.19 9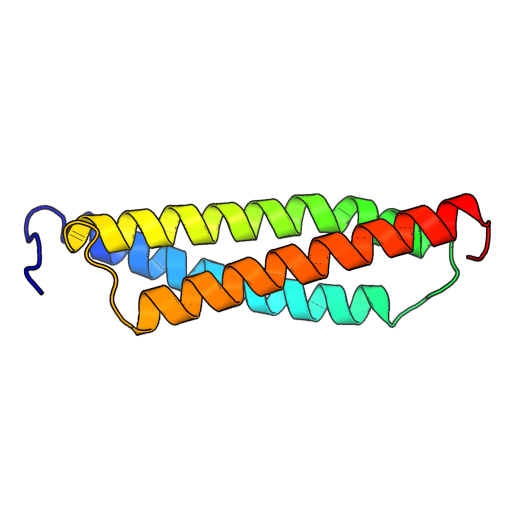5 LEU A C 1
ATOM 756 O O . LEU A 1 95 ? -12.108 -2.890 5.863 1.00 85.19 95 LEU A O 1
ATOM 760 N N . GLY A 1 96 ? -10.284 -2.050 4.881 1.00 83.44 96 GLY A N 1
ATOM 761 C CA . GLY A 1 96 ? -10.117 -1.002 5.896 1.00 83.44 96 GLY A CA 1
ATOM 762 C C . GLY A 1 96 ? -11.333 -0.064 6.001 1.00 83.44 96 GLY A C 1
ATOM 763 O O . GLY A 1 96 ? -11.672 0.432 7.080 1.00 83.44 96 GLY A O 1
ATOM 764 N N . ALA A 1 97 ? -12.027 0.195 4.888 1.00 84.94 97 ALA A N 1
ATOM 765 C CA . ALA A 1 97 ? -13.207 1.055 4.860 1.00 84.94 97 ALA A CA 1
ATOM 766 C C . ALA A 1 97 ? -14.445 0.385 5.482 1.00 84.94 97 ALA A C 1
ATOM 768 O O . ALA A 1 97 ? -15.230 1.054 6.168 1.00 84.94 97 ALA A O 1
ATOM 769 N N . THR A 1 98 ? -14.645 -0.920 5.264 1.00 82.00 98 THR A N 1
ATOM 770 C CA . THR A 1 98 ? -15.753 -1.667 5.881 1.00 82.00 98 THR A CA 1
ATOM 771 C C . THR A 1 98 ? -15.566 -1.778 7.391 1.00 82.00 98 THR A C 1
ATOM 773 O O . THR A 1 98 ? -16.522 -1.558 8.136 1.00 82.00 98 THR A O 1
ATOM 776 N N . GLU A 1 99 ? -14.344 -2.007 7.861 1.00 77.19 99 GLU A N 1
ATOM 777 C CA . GLU A 1 99 ? -14.002 -2.035 9.285 1.00 77.19 99 GLU A CA 1
ATOM 778 C C . GLU A 1 99 ? -14.246 -0.687 9.963 1.00 77.19 99 GLU A C 1
ATOM 780 O O . GLU A 1 99 ? -14.847 -0.625 11.035 1.00 77.19 99 GLU A O 1
ATOM 785 N N . PHE A 1 100 ? -13.873 0.423 9.321 1.00 78.44 100 PHE A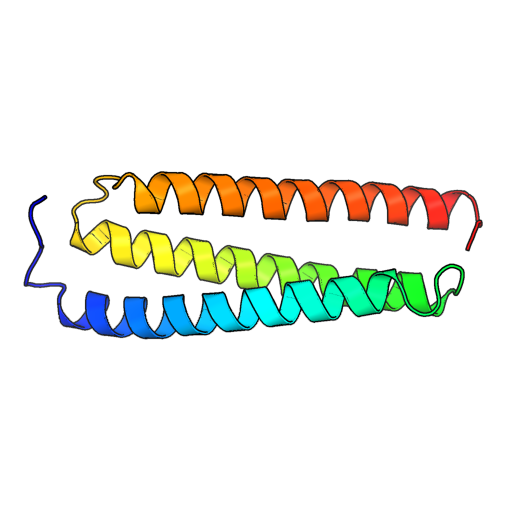 N 1
ATOM 786 C CA . PHE A 1 100 ? -14.146 1.751 9.870 1.00 78.44 100 PHE A CA 1
ATOM 787 C C . PHE A 1 100 ? -15.647 2.032 10.006 1.00 78.44 100 PHE A C 1
ATOM 789 O O . PHE A 1 100 ? -16.090 2.637 10.989 1.00 78.44 100 PHE A O 1
ATOM 796 N N . LYS A 1 101 ? -16.455 1.570 9.042 1.00 80.19 101 LYS A N 1
ATOM 797 C CA . LYS A 1 101 ? -17.920 1.635 9.138 1.00 80.19 101 LYS A CA 1
ATOM 798 C C . LYS A 1 101 ? -18.438 0.806 10.315 1.00 80.19 101 LYS A C 1
ATOM 800 O O . LYS A 1 101 ? -19.293 1.295 11.055 1.00 80.19 101 LYS A O 1
ATOM 805 N N . GLN A 1 102 ? -17.916 -0.404 10.515 1.00 75.56 102 GLN A N 1
ATOM 806 C CA . GLN A 1 102 ? -18.291 -1.262 11.643 1.00 75.56 102 GLN A CA 1
ATOM 807 C C . GLN A 1 102 ? -17.904 -0.633 12.986 1.00 75.56 102 GLN A C 1
ATOM 809 O O . GLN A 1 102 ? -18.747 -0.547 13.877 1.00 75.56 102 GLN A O 1
ATOM 814 N N . LEU A 1 103 ? -16.696 -0.076 13.102 1.00 75.50 103 LEU A N 1
ATOM 815 C CA . LEU A 1 103 ? -16.254 0.653 14.290 1.00 75.50 103 LEU A CA 1
ATOM 816 C C . LEU A 1 103 ? -17.177 1.838 14.602 1.00 75.50 103 LEU A C 1
ATOM 818 O O . LEU A 1 103 ? -17.592 2.022 15.746 1.00 75.50 103 LEU A O 1
ATOM 822 N N . LYS A 1 104 ? -17.527 2.647 13.592 1.00 77.12 104 LYS A N 1
ATOM 823 C CA . LYS A 1 104 ? -18.480 3.755 13.765 1.00 77.12 104 LYS A CA 1
ATOM 824 C C . LYS A 1 104 ? -19.832 3.262 14.280 1.00 77.12 104 LYS A C 1
ATOM 826 O O . LYS A 1 104 ? -20.424 3.925 15.132 1.00 77.12 104 LYS A O 1
ATOM 831 N N . LYS A 1 105 ? -20.312 2.117 13.786 1.00 77.38 105 LYS A N 1
ATOM 832 C CA . LYS A 1 105 ? -21.562 1.500 14.243 1.00 77.38 105 LYS A CA 1
ATOM 833 C C . LYS A 1 105 ? -21.462 1.065 15.706 1.00 77.38 105 LYS A C 1
ATOM 835 O O . LYS A 1 105 ? -22.305 1.497 16.482 1.00 77.38 105 LYS A O 1
ATOM 840 N N . ALA A 1 106 ? -20.417 0.325 16.082 1.00 72.38 106 ALA A N 1
ATOM 841 C CA . ALA A 1 106 ? -20.184 -0.147 17.451 1.00 72.38 106 ALA A CA 1
ATOM 842 C C . ALA A 1 106 ? -20.129 1.009 18.468 1.00 72.38 106 ALA A C 1
ATOM 844 O O . ALA A 1 106 ? -20.830 0.993 19.480 1.00 72.38 106 ALA A O 1
ATOM 845 N N . ILE A 1 107 ? -19.394 2.082 18.139 1.00 73.56 107 ILE A N 1
ATOM 846 C CA . ILE A 1 107 ? -19.326 3.298 18.966 1.00 73.56 107 ILE A CA 1
ATOM 847 C C . ILE A 1 107 ? -20.713 3.935 19.130 1.00 73.56 107 ILE A C 1
ATOM 849 O O . ILE A 1 107 ? -21.076 4.335 20.235 1.00 73.56 107 ILE A O 1
ATOM 853 N N . LYS A 1 108 ? -21.497 4.041 18.046 1.00 77.69 108 LYS A N 1
ATOM 854 C CA . LYS A 1 108 ? -22.837 4.649 18.081 1.00 77.69 108 LYS A CA 1
ATOM 855 C C . LYS A 1 108 ? -23.823 3.817 18.902 1.00 77.69 108 LYS A C 1
ATOM 857 O O . LYS A 1 108 ? -24.648 4.389 19.606 1.00 77.69 108 LYS A O 1
ATOM 862 N N . THR A 1 109 ? -23.749 2.491 18.815 1.00 76.69 109 THR A N 1
ATOM 863 C CA . THR A 1 109 ? -24.657 1.585 19.528 1.00 76.69 109 THR A CA 1
ATOM 864 C C . THR A 1 109 ? -24.273 1.365 20.989 1.00 76.69 109 THR A C 1
ATOM 866 O O . THR A 1 109 ? -25.025 0.701 21.688 1.00 76.69 109 THR A O 1
ATOM 869 N N . LYS A 1 110 ? -23.124 1.886 21.458 1.00 66.25 110 LYS A N 1
ATOM 870 C CA . LYS A 1 110 ? -22.519 1.570 22.771 1.00 66.25 110 LYS A CA 1
ATOM 871 C C . LYS A 1 110 ? -22.350 0.065 23.043 1.00 66.25 110 LYS A C 1
ATOM 873 O O . LYS A 1 110 ? -22.047 -0.316 24.168 1.00 66.25 110 LYS A O 1
ATOM 878 N N . ASN A 1 111 ? -22.494 -0.761 22.008 1.00 58.03 111 ASN A N 1
ATOM 879 C CA . ASN A 1 111 ? -22.057 -2.147 22.008 1.00 58.03 111 ASN A CA 1
ATOM 880 C C . ASN A 1 111 ? -20.553 -2.085 21.784 1.00 58.03 111 ASN A C 1
ATOM 882 O O . ASN A 1 111 ? -20.079 -2.132 20.645 1.00 58.03 111 ASN A O 1
ATOM 886 N N . PHE A 1 112 ? -19.857 -1.799 22.882 1.00 55.06 112 PHE A N 1
ATOM 887 C CA . PHE A 1 112 ? -18.509 -2.286 23.058 1.00 55.06 112 PHE A CA 1
ATOM 888 C C . PHE A 1 112 ? -18.742 -3.742 23.360 1.00 55.06 112 PHE A C 1
ATOM 890 O O . PHE A 1 112 ? -19.145 -4.085 24.489 1.00 55.06 112 PHE A O 1
#

Sequence (112 aa):
MKFNEHLSELYELARSIHIGLAFMLLALVAAHFCLINFGVNSPAYAKRIKLFLPTYYAFLAAMMLTGLLLMSVFYFYPSFKALVMIAVWALLIGLGATEFKQLKKAIKTKNF

Foldseek 3Di:
DDFQPVCVVLQVVLVVVLVVLVVVLVVLVVVVVVLCVPPPQDPVSLVVLVVSLVVNVVSLVSNVVSLVSNCVRVVVDADPVNVVVVVVSVVSVVVSVVVVVVSVVCVVVVRD

pLDDT: mean 86.62, std 9.49, range [55.06, 97.0]

Radius of gyration: 17.63 Å; chains: 1; bounding box: 44×17×48 Å